Protein AF-A0A957N267-F1 (afdb_monomer)

Solvent-accessible surface area (backbone atoms only — not comparable to full-atom values): 5058 Å² total; per-residue (Å²): 131,60,74,66,59,58,52,53,54,51,50,55,51,49,53,53,53,53,50,52,51,52,51,53,50,52,50,53,51,50,52,52,56,49,50,53,54,50,49,50,52,71,74,51,55,88,69,77,76,93,70,68,61,67,62,56,48,53,55,51,52,52,54,52,51,49,55,50,30,44,54,46,16,54,53,18,55,76,73,67,36,61,67,51,21,59,60,22,74,107

Nearest PDB structures (foldseek):
  7e1v-assembly1_G  TM=7.980E-01  e=1.881E-01  Mycolicibacterium smegmatis MC2 51

Radius of gyration: 21.04 Å; Cα contacts (8 Å, |Δi|>4): 30; chains: 1; bounding box: 46×34×54 Å

Structure (mmCIF, N/CA/C/O backbone):
data_AF-A0A957N267-F1
#
_entry.id   AF-A0A957N267-F1
#
loop_
_atom_site.group_PDB
_atom_site.id
_atom_site.type_symbol
_atom_site.label_atom_id
_atom_site.label_alt_id
_atom_site.label_comp_id
_atom_site.label_asym_id
_atom_site.label_entity_id
_atom_site.label_seq_id
_atom_site.pdbx_PDB_ins_code
_atom_site.Cartn_x
_atom_site.Cartn_y
_atom_site.Cartn_z
_atom_site.occupancy
_atom_site.B_iso_or_equiv
_atom_site.auth_seq_id
_atom_site.auth_comp_id
_atom_site.auth_asym_id
_atom_site.auth_atom_id
_atom_site.pdbx_PDB_model_num
ATOM 1 N N . MET A 1 1 ? 27.354 9.455 -29.015 1.00 60.38 1 MET A N 1
ATOM 2 C CA . MET A 1 1 ? 26.635 8.648 -28.002 1.00 60.38 1 MET A CA 1
ATOM 3 C C . MET A 1 1 ? 25.658 7.744 -28.735 1.00 60.38 1 MET A C 1
ATOM 5 O O . MET A 1 1 ? 24.951 8.245 -29.598 1.00 60.38 1 MET A O 1
ATOM 9 N N . SER A 1 2 ? 25.674 6.432 -28.481 1.00 79.44 2 SER A N 1
ATOM 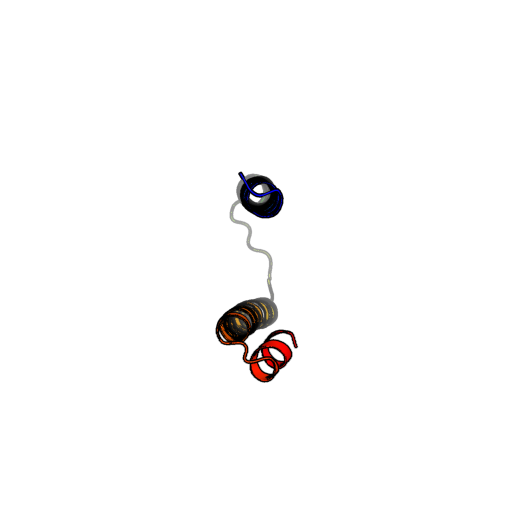10 C CA . SER A 1 2 ? 24.765 5.485 -29.151 1.00 79.44 2 SER A CA 1
ATOM 11 C C . SER A 1 2 ? 23.307 5.810 -28.809 1.00 79.44 2 SER A C 1
ATOM 13 O O . SER A 1 2 ? 23.010 6.089 -27.647 1.00 79.44 2 SER A O 1
ATOM 15 N N . ALA A 1 3 ? 22.400 5.746 -29.789 1.00 83.00 3 ALA A N 1
ATOM 16 C CA . ALA A 1 3 ? 20.962 5.956 -29.586 1.00 83.00 3 ALA A CA 1
ATOM 17 C C . ALA A 1 3 ? 20.390 5.063 -28.464 1.00 83.00 3 ALA A C 1
ATOM 19 O O . ALA A 1 3 ? 19.524 5.491 -27.707 1.00 83.00 3 ALA A O 1
ATOM 20 N N . VAL A 1 4 ? 20.956 3.865 -28.282 1.00 86.12 4 VAL A N 1
ATOM 21 C CA . VAL A 1 4 ? 20.589 2.930 -27.208 1.00 86.12 4 VAL A CA 1
ATOM 22 C C . VAL A 1 4 ? 20.883 3.508 -25.818 1.00 86.12 4 VAL A C 1
ATOM 24 O O . VAL A 1 4 ? 20.051 3.401 -24.919 1.00 86.12 4 VAL A O 1
ATOM 27 N N . ALA A 1 5 ? 22.023 4.179 -25.633 1.00 85.69 5 ALA A N 1
ATOM 28 C CA . ALA A 1 5 ? 22.378 4.768 -24.340 1.00 85.69 5 ALA A CA 1
ATOM 29 C C . ALA A 1 5 ? 21.370 5.856 -23.926 1.00 85.69 5 ALA A C 1
ATOM 31 O O . ALA A 1 5 ? 20.875 5.843 -22.802 1.00 85.69 5 ALA A O 1
ATOM 32 N N . ALA A 1 6 ? 20.969 6.711 -24.874 1.00 87.62 6 ALA A N 1
ATOM 33 C CA . ALA A 1 6 ? 19.962 7.743 -24.632 1.00 87.62 6 ALA A CA 1
ATOM 34 C C . ALA A 1 6 ? 18.594 7.153 -24.233 1.00 87.62 6 ALA A C 1
ATOM 36 O O . ALA A 1 6 ? 17.943 7.674 -23.327 1.00 87.62 6 ALA A O 1
ATOM 37 N N . THR A 1 7 ? 18.174 6.040 -24.851 1.00 92.00 7 THR A N 1
ATOM 38 C CA . THR A 1 7 ? 16.908 5.370 -24.490 1.00 92.00 7 THR A CA 1
ATOM 39 C C . THR A 1 7 ? 16.928 4.760 -23.086 1.00 92.00 7 THR A C 1
ATOM 41 O O . THR A 1 7 ? 15.944 4.865 -22.354 1.00 92.00 7 THR A O 1
ATOM 44 N N . ILE A 1 8 ? 18.055 4.172 -22.665 1.00 92.69 8 ILE A N 1
ATOM 45 C CA . ILE A 1 8 ? 18.206 3.599 -21.319 1.00 92.69 8 ILE A CA 1
ATOM 46 C C . ILE A 1 8 ? 18.139 4.702 -20.257 1.00 92.69 8 ILE A C 1
ATOM 48 O O . ILE A 1 8 ? 17.473 4.531 -19.232 1.00 92.69 8 ILE A O 1
ATOM 52 N N . ASP A 1 9 ? 18.781 5.844 -20.501 1.00 92.56 9 ASP A N 1
ATOM 53 C CA . ASP A 1 9 ? 18.765 6.979 -19.574 1.00 92.56 9 ASP A CA 1
ATOM 54 C C . ASP A 1 9 ? 17.364 7.586 -19.429 1.00 92.56 9 ASP A C 1
ATOM 56 O O . ASP A 1 9 ? 16.916 7.874 -18.313 1.00 92.56 9 ASP A O 1
ATOM 60 N N . GLN A 1 10 ? 16.629 7.712 -20.538 1.00 93.38 10 GLN A N 1
ATOM 61 C CA . GLN A 1 10 ? 15.225 8.130 -20.528 1.00 93.38 10 GLN A CA 1
ATOM 62 C C . GLN A 1 10 ? 14.350 7.159 -19.728 1.00 93.38 10 GLN A C 1
ATOM 64 O O . GLN A 1 10 ? 13.584 7.595 -18.867 1.00 93.38 10 GLN A O 1
ATOM 69 N N . TYR A 1 11 ? 14.505 5.850 -19.941 1.00 94.12 11 TYR A N 1
ATOM 70 C CA . TYR A 1 11 ? 13.755 4.828 -19.209 1.00 94.12 11 TYR A CA 1
ATOM 71 C C . TYR A 1 11 ? 14.032 4.873 -17.700 1.00 94.12 11 TYR A C 1
ATOM 73 O O . TYR A 1 11 ? 13.101 4.885 -16.892 1.00 94.12 11 TYR A O 1
ATOM 81 N N . ARG A 1 12 ? 15.304 4.980 -17.292 1.00 94.75 12 ARG A N 1
ATOM 82 C CA . ARG A 1 12 ? 15.691 5.117 -15.875 1.00 94.75 12 ARG A CA 1
ATOM 83 C C . ARG A 1 12 ? 15.101 6.373 -15.239 1.00 94.75 12 ARG A C 1
ATOM 85 O O . ARG A 1 12 ? 14.645 6.324 -14.093 1.00 94.75 12 ARG A O 1
ATOM 92 N N . A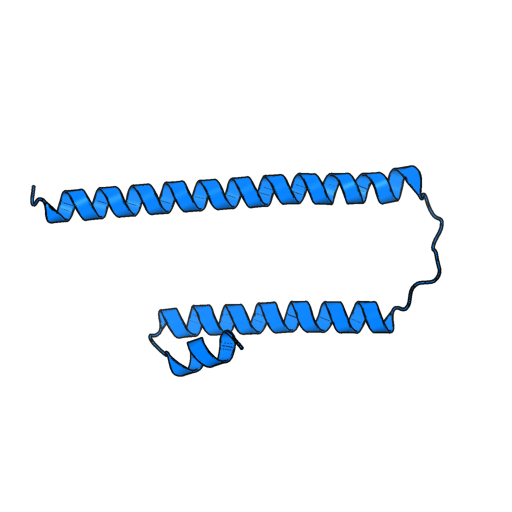RG A 1 13 ? 15.091 7.495 -15.968 1.00 95.38 13 ARG A N 1
ATOM 93 C CA . ARG A 1 13 ? 14.460 8.741 -15.513 1.00 95.38 13 ARG A CA 1
ATOM 94 C C . ARG A 1 13 ? 12.951 8.558 -15.339 1.00 95.38 13 ARG A C 1
ATOM 96 O O . ARG A 1 13 ? 12.437 8.922 -14.284 1.00 95.38 13 ARG A O 1
ATOM 103 N N . GLN A 1 14 ? 12.271 7.948 -16.309 1.00 95.81 14 GLN A N 1
ATOM 104 C CA . GLN A 1 14 ? 10.833 7.686 -16.231 1.00 95.81 14 GLN A CA 1
ATOM 105 C C . GLN A 1 14 ? 10.483 6.778 -15.048 1.00 95.81 14 GLN A C 1
ATOM 107 O O . GLN A 1 14 ? 9.575 7.094 -14.285 1.00 95.81 14 GLN A O 1
ATOM 112 N N . LEU A 1 15 ? 11.234 5.692 -14.836 1.00 96.31 15 LEU A N 1
ATOM 113 C CA . LEU A 1 15 ? 11.041 4.800 -13.690 1.00 96.31 15 LEU A CA 1
ATOM 114 C C . LEU A 1 15 ? 11.149 5.543 -12.356 1.00 96.31 15 LEU A C 1
ATOM 116 O O . LEU A 1 15 ? 10.329 5.328 -11.464 1.00 96.31 15 LEU A O 1
ATOM 120 N N . ARG A 1 16 ? 12.144 6.427 -12.212 1.00 96.31 16 ARG A N 1
ATOM 121 C CA . ARG A 1 16 ? 12.313 7.232 -10.996 1.00 96.31 16 ARG A CA 1
ATOM 122 C C . ARG A 1 16 ? 11.116 8.153 -10.772 1.00 96.31 16 ARG A C 1
ATOM 124 O O . ARG A 1 16 ? 10.608 8.208 -9.658 1.00 96.31 16 ARG A O 1
ATOM 131 N N . ILE A 1 17 ? 10.654 8.831 -11.821 1.00 97.19 17 ILE A N 1
ATOM 132 C CA . ILE A 1 17 ? 9.492 9.727 -11.754 1.00 97.19 17 ILE A CA 1
ATOM 133 C C . ILE A 1 17 ? 8.222 8.951 -11.390 1.00 97.19 17 ILE A C 1
ATOM 135 O O . ILE A 1 17 ? 7.516 9.355 -10.471 1.00 97.19 17 ILE A O 1
ATOM 139 N N . ASN A 1 18 ? 7.978 7.798 -12.016 1.00 97.25 18 ASN A N 1
ATOM 140 C CA . ASN A 1 18 ? 6.822 6.953 -11.709 1.00 97.25 18 ASN A CA 1
ATOM 141 C C . ASN A 1 18 ? 6.834 6.473 -10.249 1.00 97.25 18 ASN A C 1
ATOM 143 O O . ASN A 1 18 ? 5.806 6.525 -9.579 1.00 97.25 18 ASN A O 1
ATOM 147 N N . ARG A 1 19 ? 7.997 6.055 -9.725 1.00 97.31 19 ARG A N 1
ATOM 148 C CA . ARG A 1 19 ? 8.134 5.659 -8.312 1.00 97.31 19 ARG A CA 1
ATOM 149 C C . ARG A 1 19 ? 7.874 6.825 -7.362 1.00 97.31 19 ARG A C 1
ATOM 151 O O . ARG A 1 19 ? 7.201 6.629 -6.360 1.00 97.31 19 ARG A O 1
ATOM 158 N N . MET A 1 20 ? 8.369 8.027 -7.670 1.00 97.94 20 MET A N 1
ATOM 159 C CA . MET A 1 20 ? 8.061 9.221 -6.869 1.00 97.94 20 MET A CA 1
ATOM 160 C C . MET A 1 20 ? 6.559 9.524 -6.871 1.00 97.94 20 MET A C 1
ATOM 162 O O . MET A 1 20 ? 6.001 9.793 -5.813 1.00 97.94 20 MET A O 1
ATOM 166 N N . GLY A 1 21 ? 5.898 9.422 -8.028 1.00 97.56 21 GLY A N 1
ATOM 167 C CA . GLY A 1 21 ? 4.445 9.574 -8.130 1.00 97.56 21 GLY A CA 1
ATOM 168 C C . GLY A 1 21 ? 3.689 8.559 -7.270 1.00 97.56 21 GLY A C 1
ATOM 169 O O . GLY A 1 21 ? 2.784 8.940 -6.535 1.00 97.56 21 GLY A O 1
ATOM 170 N N . LEU A 1 22 ? 4.110 7.291 -7.289 1.00 97.81 22 LEU A N 1
ATOM 171 C CA . LEU A 1 22 ? 3.525 6.241 -6.450 1.00 97.81 22 LEU A CA 1
ATOM 172 C C . LEU A 1 22 ? 3.711 6.523 -4.947 1.00 97.81 22 LEU A C 1
ATOM 174 O O . LEU A 1 22 ? 2.773 6.364 -4.173 1.00 97.81 22 LEU A O 1
ATOM 178 N N . TRP A 1 23 ? 4.891 6.991 -4.530 1.00 98.12 23 TRP A N 1
ATOM 179 C CA . TRP A 1 23 ? 5.136 7.385 -3.138 1.00 98.12 23 TRP A CA 1
ATOM 180 C C . TRP A 1 23 ? 4.245 8.548 -2.695 1.00 98.12 23 TRP A C 1
ATOM 182 O O . TRP A 1 23 ? 3.665 8.493 -1.613 1.00 98.12 23 TRP A O 1
ATOM 192 N N . LEU A 1 24 ? 4.101 9.580 -3.530 1.00 97.81 24 LEU A N 1
ATOM 193 C CA . LEU A 1 24 ? 3.205 10.704 -3.246 1.00 97.81 24 LEU A CA 1
ATOM 194 C C . LEU A 1 24 ? 1.741 10.256 -3.161 1.00 97.81 24 LEU A C 1
ATOM 196 O O . LEU A 1 24 ? 1.010 10.730 -2.294 1.00 97.81 24 LEU A O 1
ATOM 200 N N . PHE A 1 25 ? 1.331 9.312 -4.009 1.00 98.00 25 PHE A N 1
ATOM 201 C CA . PHE A 1 25 ? 0.005 8.705 -3.945 1.00 98.00 25 PHE A CA 1
ATOM 202 C C . PHE A 1 25 ? -0.220 7.971 -2.615 1.00 98.00 25 PHE A C 1
ATOM 204 O O . PHE A 1 25 ? -1.210 8.234 -1.939 1.00 98.00 25 PHE A O 1
ATOM 211 N N . PHE A 1 26 ? 0.727 7.139 -2.169 1.00 97.88 26 PHE A N 1
ATOM 212 C CA . PHE A 1 26 ? 0.617 6.476 -0.863 1.00 97.88 26 PHE A CA 1
ATOM 213 C C . PHE A 1 26 ? 0.577 7.460 0.309 1.00 97.88 26 PHE A C 1
ATOM 215 O O . PHE A 1 26 ? -0.161 7.237 1.266 1.00 97.88 26 PHE A O 1
ATOM 222 N N . ILE A 1 27 ? 1.320 8.566 0.235 1.00 98.31 27 ILE A N 1
ATOM 223 C CA . ILE A 1 27 ? 1.252 9.631 1.243 1.00 98.31 27 ILE A CA 1
ATOM 224 C C . ILE A 1 27 ? -0.142 10.275 1.259 1.00 98.31 27 ILE A C 1
ATOM 226 O O . ILE A 1 27 ? -0.698 10.492 2.333 1.00 98.31 27 ILE A O 1
ATOM 230 N N . SER A 1 28 ? -0.728 10.547 0.090 1.00 98.00 28 SER A N 1
ATOM 231 C CA . SER A 1 28 ? -2.092 11.081 -0.024 1.00 98.00 28 SER A CA 1
ATOM 232 C C . SER A 1 28 ? -3.122 10.154 0.627 1.00 98.00 28 SER A C 1
ATOM 234 O O . SER A 1 28 ? -3.934 10.603 1.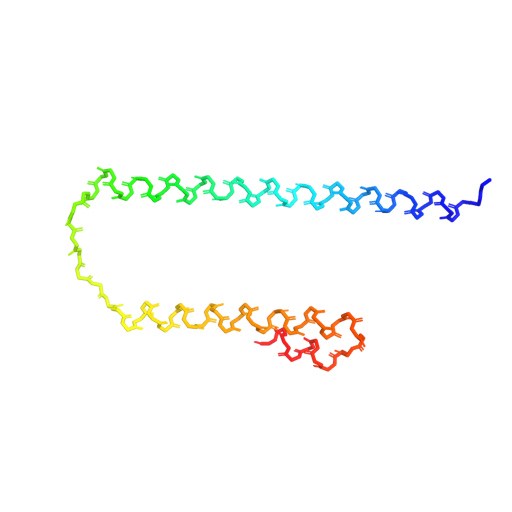435 1.00 98.00 28 SER A O 1
ATOM 236 N N . GLU A 1 29 ? -3.055 8.854 0.338 1.00 98.00 29 GLU A N 1
ATOM 237 C CA . GLU A 1 29 ? -3.931 7.852 0.957 1.00 98.00 29 GLU A CA 1
ATOM 238 C C . GLU A 1 29 ? -3.715 7.776 2.476 1.00 98.00 29 GLU A C 1
ATOM 240 O O . GLU A 1 29 ? -4.674 7.716 3.244 1.00 98.00 29 GLU A O 1
ATOM 245 N N . ALA A 1 30 ? -2.468 7.863 2.951 1.00 97.62 30 ALA A N 1
ATOM 246 C CA . ALA A 1 30 ? -2.180 7.891 4.383 1.00 97.62 30 ALA A CA 1
ATOM 247 C C . ALA A 1 30 ? -2.828 9.099 5.085 1.00 97.62 30 ALA A C 1
ATOM 249 O O . ALA A 1 30 ? -3.346 8.948 6.191 1.00 97.62 30 ALA A O 1
ATOM 250 N N . PHE A 1 31 ? -2.863 10.278 4.450 1.00 97.94 31 PHE A N 1
ATOM 251 C CA . PHE A 1 31 ? -3.594 11.437 4.977 1.00 97.94 31 PHE A CA 1
ATOM 252 C C . PHE A 1 31 ? -5.109 11.221 4.988 1.00 97.94 31 PHE A C 1
ATOM 254 O O . PHE A 1 31 ? -5.758 11.602 5.963 1.00 97.94 31 PHE A O 1
ATOM 261 N N . LEU A 1 32 ? -5.673 10.584 3.956 1.00 97.31 32 LEU A N 1
ATOM 262 C CA . LEU A 1 32 ? -7.094 10.230 3.908 1.00 97.31 32 LEU A CA 1
ATOM 263 C C . LEU A 1 32 ? -7.474 9.312 5.081 1.00 97.31 32 LEU A C 1
ATOM 265 O O . LEU A 1 32 ? -8.358 9.645 5.873 1.00 97.31 32 LEU A O 1
ATOM 269 N N . PHE A 1 33 ? -6.773 8.187 5.239 1.00 97.25 33 PHE A N 1
ATOM 270 C CA . PHE A 1 33 ? -7.019 7.247 6.336 1.00 97.25 33 PHE A CA 1
ATOM 271 C C . PHE A 1 33 ? -6.681 7.845 7.705 1.00 97.25 33 PHE A C 1
ATOM 273 O O . PHE A 1 33 ? -7.394 7.593 8.677 1.00 97.25 33 PHE A O 1
ATOM 280 N N . GLY A 1 34 ? -5.646 8.682 7.788 1.00 96.81 34 GLY A N 1
ATOM 281 C CA . GLY A 1 34 ? -5.309 9.438 8.992 1.00 96.81 34 GLY A CA 1
ATOM 282 C C . GLY A 1 34 ? -6.435 10.383 9.410 1.00 96.81 34 GLY A C 1
ATOM 283 O O . GLY A 1 34 ? -6.821 10.401 10.577 1.00 96.81 34 GLY A O 1
ATOM 284 N N . GLY A 1 35 ? -7.029 11.104 8.458 1.00 95.62 35 GLY A N 1
ATOM 285 C CA . GLY A 1 35 ? -8.205 11.941 8.689 1.00 95.62 35 GLY A CA 1
ATOM 286 C C . GLY A 1 35 ? -9.394 11.134 9.209 1.00 95.62 35 GLY A C 1
A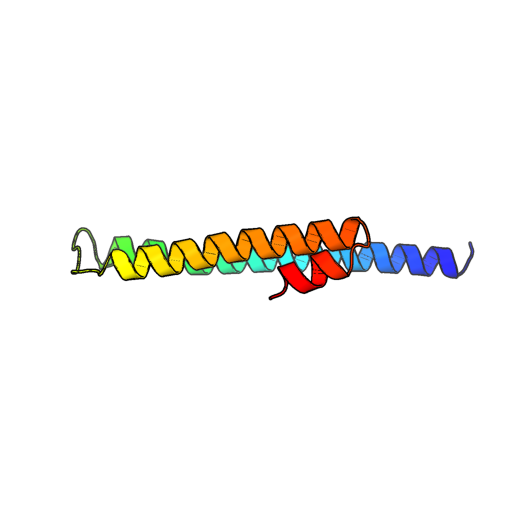TOM 287 O O . GLY A 1 35 ? -9.984 11.505 10.222 1.00 95.62 35 GLY A O 1
ATOM 288 N N . LEU A 1 36 ? -9.701 9.989 8.589 1.00 94.88 36 LEU A N 1
ATOM 289 C CA . LEU A 1 36 ? -10.759 9.080 9.057 1.00 94.88 36 LEU A CA 1
ATOM 290 C C . LEU A 1 36 ? -10.500 8.564 10.481 1.00 94.88 36 LEU A C 1
ATOM 292 O O . LEU A 1 36 ? -11.422 8.488 11.296 1.00 94.88 36 LEU A O 1
ATOM 296 N N . LEU A 1 37 ? -9.245 8.255 10.809 1.00 93.12 37 LEU A N 1
ATOM 297 C CA . LEU A 1 37 ? -8.843 7.831 12.147 1.00 93.12 37 LEU A CA 1
ATOM 298 C C . LEU A 1 37 ? -9.037 8.956 13.176 1.00 93.12 37 LEU A C 1
ATOM 300 O O . LEU A 1 37 ? -9.555 8.696 14.263 1.00 93.12 37 LEU A O 1
ATOM 304 N N . VAL A 1 38 ? -8.703 10.204 12.832 1.00 94.50 38 VAL A N 1
ATOM 305 C CA . VAL A 1 38 ? -8.978 11.379 13.680 1.00 94.50 38 VAL A CA 1
ATOM 306 C C . VAL A 1 38 ? -10.481 11.567 13.881 1.00 94.50 38 VAL A C 1
ATOM 308 O O . VAL A 1 38 ? -10.916 11.726 15.021 1.00 94.50 38 VAL A O 1
ATOM 311 N N . VAL A 1 39 ? -11.283 11.486 12.812 1.00 93.56 39 VAL A N 1
ATOM 312 C CA . VAL A 1 39 ? -12.752 11.587 12.887 1.00 93.56 39 VAL A CA 1
ATOM 313 C C . VAL A 1 39 ? -13.322 10.549 13.851 1.00 93.56 39 VAL A C 1
ATOM 315 O O . VAL A 1 39 ? -14.150 10.895 14.694 1.00 93.56 39 VAL A O 1
ATOM 318 N N . ARG A 1 40 ? -12.839 9.299 13.798 1.00 88.25 40 ARG A N 1
ATOM 319 C CA . ARG A 1 40 ? -13.242 8.243 14.737 1.00 88.25 40 ARG A CA 1
ATOM 320 C C . ARG A 1 40 ? -13.022 8.658 16.190 1.00 88.25 40 ARG A C 1
ATOM 322 O O . ARG A 1 40 ? -13.918 8.466 17.004 1.00 88.25 40 ARG A O 1
ATOM 329 N N . PHE A 1 41 ? -11.848 9.185 16.539 1.00 86.94 41 PHE A N 1
ATOM 330 C CA . PHE A 1 41 ? -11.548 9.527 17.937 1.00 86.94 41 PHE A CA 1
ATOM 331 C C . PHE A 1 41 ? -12.256 10.806 18.387 1.00 86.94 41 PHE A C 1
ATOM 333 O O . PHE A 1 41 ? -12.682 10.892 19.536 1.00 86.94 41 PHE A O 1
ATOM 340 N N . TYR A 1 42 ? -12.414 11.772 17.482 1.00 89.00 42 TYR A N 1
ATOM 341 C CA . TYR A 1 42 ? -13.040 13.053 17.785 1.00 89.00 42 TYR A CA 1
ATOM 342 C C . TYR A 1 42 ? -14.562 12.943 17.946 1.00 89.00 42 TYR A C 1
ATOM 344 O O . TYR A 1 42 ? -15.115 13.516 18.880 1.00 89.00 42 TYR A O 1
ATOM 352 N N . LEU A 1 43 ? -15.243 12.189 17.073 1.00 86.25 43 LEU A N 1
ATOM 353 C CA . LEU A 1 43 ? -16.705 12.056 17.109 1.00 86.25 43 LEU A CA 1
ATOM 354 C C . LEU A 1 43 ? -17.192 10.958 18.058 1.00 86.25 43 LEU A C 1
ATOM 356 O O . LEU A 1 43 ? -18.164 11.161 18.779 1.00 86.25 43 LEU A O 1
ATOM 360 N N . TRP A 1 44 ? -16.549 9.787 18.053 1.00 78.31 44 TRP A N 1
ATOM 361 C CA . TRP A 1 44 ? -17.043 8.613 18.786 1.00 78.31 44 TRP A CA 1
ATOM 362 C C . TRP A 1 44 ? -16.503 8.513 20.223 1.00 78.31 44 TRP A C 1
ATOM 364 O O . TRP A 1 44 ? -17.010 7.725 21.031 1.00 78.31 44 TRP A O 1
ATOM 374 N N . GLY A 1 45 ? -15.503 9.333 20.569 1.00 77.12 45 GLY A N 1
ATOM 375 C CA . GLY A 1 45 ? -14.924 9.402 21.908 1.00 77.12 45 GLY A CA 1
ATOM 376 C C . GLY A 1 45 ? -14.515 8.024 22.441 1.00 77.12 45 GLY A C 1
ATOM 377 O O . GLY A 1 45 ? -13.862 7.246 21.747 1.00 77.12 45 GLY A O 1
ATOM 378 N N . ASN A 1 46 ? -14.921 7.714 23.677 1.00 77.62 46 ASN A N 1
ATOM 379 C CA . ASN A 1 46 ? -14.595 6.453 24.358 1.00 77.62 46 ASN A CA 1
ATOM 380 C C . ASN A 1 46 ? -15.711 5.393 24.277 1.00 77.62 46 ASN A C 1
ATOM 382 O O . ASN A 1 46 ? -15.689 4.411 25.021 1.00 77.62 46 ASN A O 1
ATOM 386 N N . THR A 1 47 ? -16.720 5.589 23.421 1.00 80.00 47 THR A N 1
ATOM 387 C CA . THR A 1 47 ? -17.765 4.574 23.240 1.00 80.00 47 THR A CA 1
ATOM 388 C C . THR A 1 47 ? -17.206 3.410 22.429 1.00 80.00 47 THR A C 1
ATOM 390 O O . THR A 1 47 ? -16.591 3.591 21.377 1.00 80.00 47 THR A O 1
ATOM 393 N N . ARG A 1 48 ? -17.369 2.194 22.954 1.00 78.38 48 ARG A N 1
ATOM 394 C CA . ARG A 1 48 ? -16.881 0.966 22.327 1.00 78.38 48 ARG A CA 1
ATOM 395 C C . ARG A 1 48 ? -18.081 0.096 21.961 1.00 78.38 48 ARG A C 1
ATOM 397 O O . ARG A 1 48 ? -18.588 -0.597 22.842 1.00 78.38 48 ARG A O 1
ATOM 404 N N . PRO A 1 49 ? -18.546 0.146 20.700 1.00 80.50 49 PRO A N 1
ATOM 405 C CA . PRO A 1 49 ? -19.546 -0.787 20.205 1.00 80.50 49 PRO A CA 1
ATOM 406 C C . PRO A 1 49 ? -19.059 -2.229 20.352 1.00 80.50 49 PRO A C 1
ATOM 408 O O . PRO A 1 49 ? -17.851 -2.495 20.367 1.00 80.50 49 PRO A O 1
ATOM 411 N N . GLU A 1 50 ? -20.000 -3.159 20.442 1.00 85.69 50 GLU A N 1
ATOM 412 C CA . GLU A 1 50 ? -19.700 -4.580 20.335 1.00 85.69 50 GLU A CA 1
ATOM 413 C C . GLU A 1 50 ? -19.106 -4.883 18.952 1.00 85.69 50 GLU A C 1
ATOM 415 O O . GLU A 1 50 ? -19.633 -4.474 17.919 1.00 85.69 50 GLU A O 1
ATOM 420 N N . LEU A 1 51 ? -17.949 -5.542 18.943 1.00 86.12 51 LEU A N 1
ATOM 421 C CA . LEU A 1 51 ? -17.225 -5.909 17.733 1.00 86.12 51 LEU A CA 1
ATOM 422 C C . LEU A 1 51 ? -16.803 -7.367 17.851 1.00 86.12 51 LEU A C 1
ATOM 424 O O . LEU A 1 51 ? -16.218 -7.764 18.861 1.00 86.12 51 LEU A O 1
ATOM 428 N N . ASP A 1 52 ? -17.061 -8.140 16.800 1.00 92.50 52 ASP A N 1
ATOM 429 C CA . ASP A 1 52 ? -16.57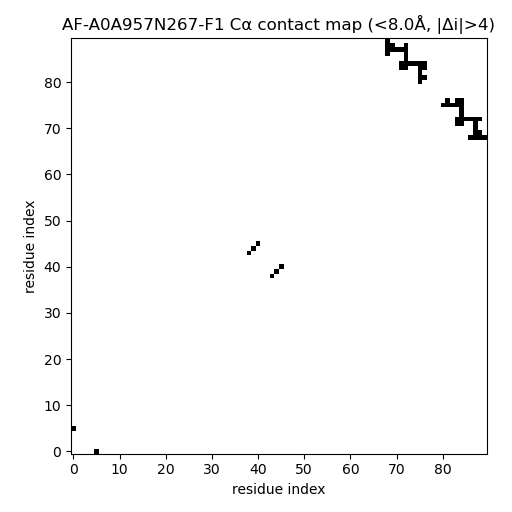5 -9.509 16.705 1.00 92.50 52 ASP A CA 1
ATOM 430 C C . ASP A 1 52 ? -15.062 -9.514 16.443 1.00 92.50 52 ASP A C 1
ATOM 432 O O . ASP A 1 52 ? -14.571 -9.271 15.334 1.00 92.50 52 ASP A O 1
ATOM 436 N N . GLN A 1 53 ? -14.312 -9.795 17.505 1.00 93.25 53 GLN A N 1
ATOM 437 C CA . GLN A 1 53 ? -12.858 -9.872 17.469 1.00 93.25 53 GLN A CA 1
ATOM 438 C C . GLN A 1 53 ? -12.358 -11.035 16.601 1.00 93.25 53 GLN A C 1
AT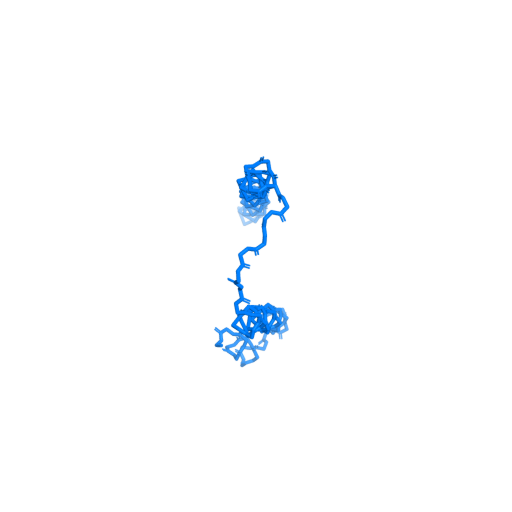OM 440 O O . GLN A 1 53 ? -11.265 -10.940 16.042 1.00 93.25 53 GLN A O 1
ATOM 445 N N . VAL A 1 54 ? -13.128 -12.121 16.478 1.00 96.44 54 VAL A N 1
ATOM 446 C CA . VAL A 1 54 ? -12.736 -13.313 15.717 1.00 96.44 54 VAL A CA 1
ATOM 447 C C . VAL A 1 54 ? -12.670 -12.974 14.235 1.00 96.44 54 VAL A C 1
ATOM 449 O O . VAL A 1 54 ? -11.668 -13.268 13.586 1.00 96.44 54 VAL A O 1
ATOM 452 N N . ILE A 1 55 ? -13.678 -12.275 13.713 1.00 95.69 55 ILE A N 1
ATOM 453 C CA . ILE A 1 55 ? -13.690 -11.830 12.313 1.00 95.69 55 ILE A CA 1
ATOM 454 C C . ILE A 1 55 ? -12.533 -10.859 12.052 1.00 95.69 55 ILE A C 1
ATOM 456 O O . ILE A 1 55 ? -11.795 -11.026 11.080 1.00 95.69 55 ILE A O 1
ATOM 460 N N . GLY A 1 56 ? -12.323 -9.883 12.943 1.00 94.38 56 GLY A N 1
ATOM 461 C CA . GLY A 1 56 ? -11.212 -8.933 12.827 1.00 94.38 56 GLY A CA 1
ATOM 462 C C . GLY A 1 56 ? -9.842 -9.619 12.813 1.00 94.38 56 GLY A C 1
ATOM 463 O O . GLY A 1 56 ? -8.971 -9.259 12.017 1.00 94.38 56 GLY A O 1
ATOM 464 N N . LEU A 1 57 ? -9.665 -10.646 13.647 1.00 96.81 57 LEU A N 1
ATOM 465 C CA . LEU A 1 57 ? -8.448 -11.449 13.689 1.00 96.81 57 LEU A CA 1
ATOM 466 C C . LEU A 1 57 ? -8.249 -12.233 12.389 1.00 96.81 57 LEU A C 1
ATOM 468 O O . LEU A 1 57 ? -7.167 -12.160 11.814 1.00 96.81 57 LEU A O 1
ATOM 472 N N . ILE A 1 58 ? -9.285 -12.919 11.895 1.00 97.75 58 ILE A N 1
ATOM 473 C CA . ILE A 1 58 ? -9.218 -13.696 10.648 1.00 97.75 58 ILE A CA 1
ATOM 474 C C . ILE A 1 58 ? -8.811 -12.797 9.479 1.00 97.75 58 ILE A C 1
ATOM 476 O O . ILE A 1 58 ? -7.860 -13.116 8.767 1.00 97.75 58 ILE A O 1
ATOM 480 N N . VAL A 1 59 ? -9.480 -11.655 9.301 1.00 97.00 59 VAL A N 1
ATOM 481 C CA . VAL A 1 59 ? -9.181 -10.731 8.195 1.00 97.00 59 VAL A CA 1
ATOM 482 C C . VAL A 1 59 ? -7.753 -10.198 8.307 1.00 97.00 59 VAL A C 1
ATOM 484 O O . VAL A 1 59 ? -7.021 -10.186 7.320 1.00 97.00 59 VAL A O 1
ATOM 487 N N . THR A 1 60 ? -7.313 -9.832 9.513 1.00 96.56 60 THR A N 1
ATOM 488 C CA . THR A 1 60 ? -5.940 -9.357 9.740 1.00 96.56 60 THR A CA 1
ATOM 489 C C . THR A 1 60 ? -4.913 -10.441 9.412 1.00 96.56 60 THR A C 1
ATOM 491 O O . THR A 1 60 ? -3.939 -10.173 8.711 1.00 96.56 60 THR A O 1
ATOM 494 N N . SER A 1 61 ? -5.132 -11.679 9.861 1.00 97.62 61 SER A N 1
ATOM 495 C CA . SER A 1 61 ? -4.253 -12.810 9.556 1.00 97.62 61 SER A CA 1
ATOM 496 C C . SER A 1 61 ? -4.166 -13.084 8.054 1.00 97.62 61 SER A C 1
ATOM 498 O O . SER A 1 61 ? -3.068 -13.306 7.548 1.00 97.62 61 SER A O 1
ATOM 500 N N . VAL A 1 62 ? -5.287 -13.014 7.329 1.00 97.12 62 VAL A N 1
ATOM 501 C CA . VAL A 1 62 ? -5.315 -13.181 5.866 1.00 97.12 62 VAL A CA 1
ATOM 502 C C . VAL A 1 62 ? -4.522 -12.076 5.162 1.00 97.12 62 VAL A C 1
ATOM 504 O O . VAL A 1 62 ? -3.712 -12.377 4.288 1.00 97.12 62 VAL A O 1
ATOM 507 N N . LEU A 1 63 ? -4.686 -10.810 5.560 1.00 96.06 63 LEU A N 1
ATOM 508 C CA . LEU A 1 63 ? -3.945 -9.685 4.968 1.00 96.06 63 LEU A CA 1
ATOM 509 C C . LEU A 1 63 ? -2.430 -9.783 5.220 1.00 96.06 63 LEU A C 1
ATOM 511 O O . LEU A 1 63 ? -1.625 -9.494 4.330 1.00 96.06 63 LEU A O 1
ATOM 515 N N . LEU A 1 64 ? -2.026 -10.237 6.410 1.00 96.88 64 LEU A N 1
ATOM 516 C CA . LEU A 1 64 ? -0.618 -10.469 6.740 1.00 96.88 64 LEU A CA 1
ATOM 517 C C . LEU A 1 64 ? -0.030 -11.638 5.942 1.00 96.88 64 LEU A C 1
ATOM 519 O O . LEU A 1 64 ? 1.065 -11.512 5.394 1.00 96.88 64 LEU A O 1
ATOM 523 N N . ALA A 1 65 ? -0.764 -12.748 5.822 1.00 95.88 65 ALA A N 1
ATOM 524 C CA . ALA A 1 65 ? -0.356 -13.876 4.988 1.00 95.88 65 ALA A CA 1
ATOM 525 C C . ALA A 1 65 ? -0.221 -13.462 3.514 1.00 95.88 65 ALA A C 1
ATOM 527 O O . ALA A 1 65 ? 0.773 -13.796 2.876 1.00 95.88 65 ALA A O 1
ATOM 528 N N . SER A 1 66 ? -1.156 -12.658 2.997 1.00 95.38 66 SER A N 1
ATOM 529 C CA . SER A 1 66 ? -1.085 -12.106 1.639 1.00 95.38 66 SER A CA 1
ATOM 530 C C . SER A 1 66 ? 0.157 -11.236 1.429 1.00 95.38 66 SER A C 1
ATOM 532 O O . SER A 1 66 ? 0.827 -11.356 0.403 1.00 95.38 66 SER A O 1
ATOM 534 N N . SER A 1 67 ? 0.512 -10.412 2.418 1.00 94.44 67 SER A N 1
ATOM 535 C CA . SER A 1 67 ? 1.724 -9.584 2.367 1.00 94.44 67 SER A CA 1
ATOM 536 C C . SER A 1 67 ? 2.989 -10.444 2.274 1.00 94.44 67 SER A C 1
ATOM 538 O O . SER A 1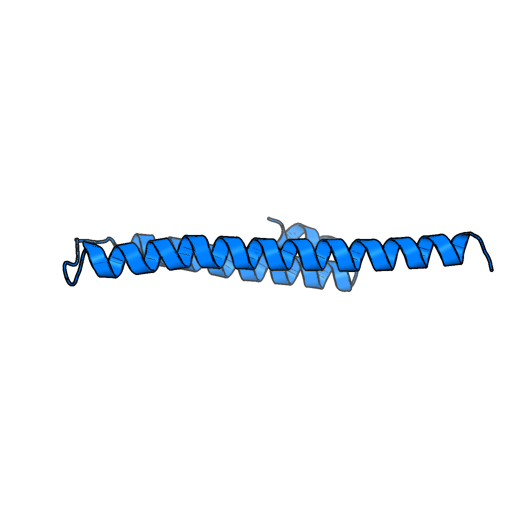 67 ? 3.906 -10.127 1.516 1.00 94.44 67 SER A O 1
ATOM 540 N N . PHE A 1 68 ? 3.022 -11.566 2.999 1.00 94.31 68 PHE A N 1
ATOM 541 C CA . PHE A 1 68 ? 4.112 -12.536 2.920 1.00 94.31 68 PHE A CA 1
ATOM 542 C C . PHE A 1 68 ? 4.171 -13.240 1.556 1.00 94.31 68 PHE A C 1
ATOM 544 O O . PHE A 1 68 ? 5.250 -13.334 0.970 1.00 94.31 68 PHE A O 1
ATOM 551 N N . SER A 1 69 ? 3.031 -13.681 1.014 1.00 94.62 69 SER A N 1
ATOM 552 C CA . SER A 1 69 ? 2.965 -14.297 -0.320 1.00 94.62 69 SER A CA 1
ATOM 553 C C . SER A 1 69 ? 3.496 -13.363 -1.412 1.00 94.62 69 SER A C 1
ATOM 555 O O . SER A 1 69 ? 4.295 -13.789 -2.248 1.00 94.62 69 SER A O 1
ATOM 557 N N . MET A 1 70 ? 3.145 -12.073 -1.361 1.00 95.19 70 MET A N 1
ATOM 558 C CA . MET A 1 70 ? 3.630 -11.079 -2.324 1.00 95.19 70 MET A CA 1
ATOM 559 C C . MET A 1 70 ? 5.142 -10.844 -2.212 1.00 95.19 70 MET A C 1
ATOM 561 O O . MET A 1 70 ? 5.832 -10.783 -3.228 1.00 95.19 70 MET A O 1
ATOM 565 N N . ASN A 1 71 ? 5.681 -10.778 -0.990 1.00 94.12 71 ASN A N 1
ATOM 566 C CA . ASN A 1 71 ? 7.127 -10.670 -0.768 1.00 94.12 71 ASN A CA 1
ATOM 567 C C . ASN A 1 71 ? 7.884 -11.890 -1.332 1.00 94.12 71 ASN A C 1
ATOM 569 O O . ASN A 1 71 ? 8.924 -11.746 -1.983 1.00 94.12 71 ASN A O 1
ATOM 573 N N . LEU A 1 72 ? 7.325 -13.094 -1.160 1.00 91.06 72 LEU A N 1
ATOM 574 C CA . LEU A 1 72 ? 7.865 -14.315 -1.757 1.00 91.06 72 LEU A CA 1
ATOM 575 C C . LEU A 1 72 ? 7.829 -14.261 -3.293 1.00 91.06 72 LEU A C 1
ATOM 577 O O . LEU A 1 72 ? 8.781 -14.701 -3.940 1.00 91.06 72 LEU A O 1
ATOM 581 N N . ALA A 1 73 ? 6.761 -13.715 -3.882 1.00 93.25 73 ALA A N 1
ATOM 582 C CA . ALA A 1 73 ? 6.643 -13.547 -5.328 1.00 93.25 73 ALA A CA 1
ATOM 583 C C . ALA A 1 73 ? 7.701 -12.577 -5.882 1.00 93.25 73 ALA A C 1
ATOM 585 O O . ALA A 1 73 ? 8.356 -12.890 -6.878 1.00 93.25 73 ALA A O 1
ATOM 586 N N . GLU A 1 74 ? 7.897 -11.432 -5.221 1.00 93.31 74 GLU A N 1
ATOM 587 C CA . GLU A 1 74 ? 8.916 -10.435 -5.573 1.00 93.31 74 GLU A CA 1
ATOM 588 C C . GLU A 1 74 ? 10.325 -11.040 -5.522 1.00 93.31 74 GLU A C 1
ATOM 590 O O . GL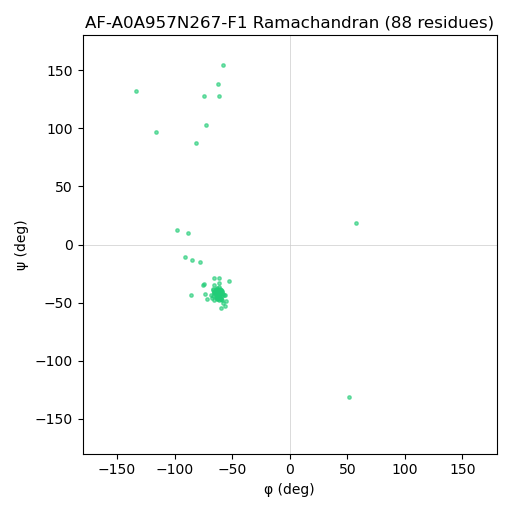U A 1 74 ? 11.078 -10.944 -6.493 1.00 93.31 74 GLU A O 1
ATOM 595 N N . THR A 1 75 ? 10.633 -11.771 -4.448 1.00 92.69 75 THR A N 1
ATOM 596 C CA . THR A 1 75 ? 11.912 -12.482 -4.295 1.00 92.69 75 THR A CA 1
ATOM 597 C C . THR A 1 75 ? 12.101 -13.539 -5.390 1.00 92.69 75 THR A C 1
ATOM 599 O O . THR A 1 75 ? 13.165 -13.637 -5.997 1.00 92.69 75 THR A O 1
ATOM 602 N N . GLY A 1 76 ? 11.062 -14.320 -5.708 1.00 90.25 76 GLY A N 1
ATOM 603 C CA . GLY A 1 76 ? 11.110 -15.312 -6.788 1.0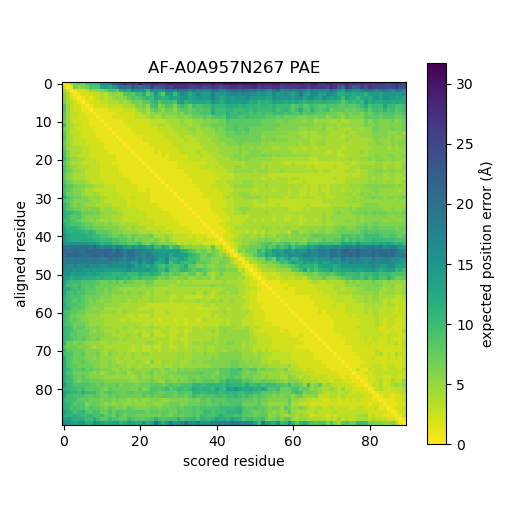0 90.25 76 GLY A CA 1
ATOM 604 C C . GLY A 1 76 ? 11.419 -14.686 -8.151 1.00 90.25 76 GLY A C 1
ATOM 605 O O . GLY A 1 76 ? 12.207 -15.237 -8.921 1.00 90.25 76 GLY A O 1
ATOM 606 N N . MET A 1 77 ? 10.861 -13.506 -8.433 1.00 91.88 77 MET A N 1
ATOM 607 C CA . MET A 1 77 ? 11.167 -12.754 -9.652 1.00 91.88 77 MET A CA 1
ATOM 608 C C . MET A 1 77 ? 12.614 -12.275 -9.712 1.00 91.88 77 MET A C 1
ATOM 610 O O . MET A 1 77 ? 13.219 -12.355 -10.782 1.00 91.88 77 MET A O 1
ATOM 614 N N . GLU A 1 78 ? 13.176 -11.810 -8.595 1.00 92.50 78 GLU A N 1
ATOM 615 C CA . GLU A 1 78 ? 14.575 -11.370 -8.524 1.00 92.50 78 GLU A CA 1
ATOM 616 C C . GLU A 1 78 ? 15.544 -12.498 -8.917 1.00 92.50 78 GLU A C 1
ATOM 618 O O . GLU A 1 78 ? 16.475 -12.281 -9.695 1.00 92.50 78 GLU A O 1
ATOM 623 N N . TYR A 1 79 ? 15.269 -13.730 -8.479 1.00 92.75 79 TYR A N 1
ATOM 624 C CA . TYR A 1 79 ? 16.074 -14.915 -8.802 1.00 92.75 79 TYR A CA 1
ATOM 625 C C . TYR A 1 79 ? 15.662 -15.640 -10.099 1.00 92.75 79 TYR A C 1
ATOM 627 O O . TYR A 1 79 ? 16.169 -16.726 -10.378 1.00 92.75 79 TYR A O 1
ATOM 635 N N . ASN A 1 80 ? 14.776 -15.062 -10.922 1.00 90.44 80 ASN A N 1
ATOM 636 C CA . ASN A 1 80 ? 14.197 -15.693 -12.123 1.00 90.44 80 ASN A CA 1
ATOM 637 C C . ASN A 1 80 ? 13.461 -17.032 -11.868 1.00 90.44 80 ASN A C 1
ATOM 639 O O . ASN A 1 80 ? 13.196 -17.788 -12.810 1.00 90.44 80 ASN A O 1
ATOM 643 N N . ASP A 1 81 ? 13.065 -17.323 -10.627 1.00 91.81 81 ASP A N 1
ATOM 644 C CA . ASP A 1 81 ? 12.242 -18.482 -10.281 1.00 91.81 81 ASP A CA 1
ATOM 645 C C . ASP A 1 81 ? 10.759 -18.186 -10.549 1.00 91.81 81 ASP A C 1
ATOM 647 O O . ASP A 1 81 ? 9.978 -17.774 -9.684 1.00 91.81 81 ASP A O 1
ATOM 651 N N . ARG A 1 82 ? 10.357 -18.448 -11.796 1.00 88.19 82 ARG A N 1
ATOM 652 C CA . ARG A 1 82 ? 8.979 -18.259 -12.274 1.00 88.19 82 ARG A CA 1
ATOM 653 C C . ARG A 1 82 ? 7.958 -19.114 -11.525 1.00 88.19 82 ARG A C 1
ATOM 655 O O . ARG A 1 82 ? 6.799 -18.714 -11.423 1.00 88.19 82 ARG A O 1
ATOM 662 N N . LYS A 1 83 ? 8.361 -20.281 -11.011 1.00 88.12 83 LYS A N 1
ATOM 663 C CA . LYS A 1 83 ? 7.457 -21.179 -10.285 1.00 88.12 83 LYS A CA 1
ATOM 664 C C . LYS A 1 83 ? 7.132 -20.583 -8.921 1.00 88.12 83 LYS A C 1
ATOM 666 O O . LYS A 1 83 ? 5.955 -20.485 -8.573 1.00 88.12 83 LYS A O 1
ATOM 671 N N . THR A 1 84 ? 8.145 -20.121 -8.193 1.00 84.94 84 THR A N 1
ATOM 672 C CA . THR A 1 84 ? 7.955 -19.434 -6.908 1.00 84.94 84 THR A CA 1
ATOM 673 C C . THR A 1 84 ? 7.191 -18.122 -7.077 1.00 84.94 84 THR A C 1
ATOM 675 O O . THR A 1 84 ? 6.269 -17.876 -6.302 1.00 84.94 84 THR A O 1
ATOM 678 N N . PHE A 1 85 ? 7.458 -17.356 -8.139 1.00 89.50 85 PHE A N 1
ATOM 679 C CA . PHE A 1 85 ? 6.659 -16.179 -8.495 1.00 89.50 85 PHE A CA 1
ATOM 680 C C . PHE A 1 85 ? 5.173 -16.510 -8.689 1.00 89.50 85 PHE A C 1
ATOM 682 O O . PHE A 1 85 ? 4.324 -15.918 -8.029 1.00 89.50 85 PHE A O 1
ATOM 689 N N . SER A 1 86 ? 4.848 -17.497 -9.535 1.00 88.06 86 SER A N 1
ATOM 690 C CA . SER A 1 86 ? 3.449 -17.878 -9.792 1.00 88.06 86 SER A CA 1
ATOM 691 C C . SER A 1 86 ? 2.718 -18.362 -8.540 1.00 88.06 86 SER A C 1
ATOM 693 O O . SER A 1 86 ? 1.527 -18.115 -8.399 1.00 88.06 86 SER A O 1
ATOM 695 N N . ARG A 1 87 ? 3.433 -19.017 -7.617 1.00 87.50 87 ARG A N 1
ATOM 696 C CA . ARG A 1 87 ? 2.862 -19.502 -6.360 1.00 87.50 87 ARG A CA 1
ATOM 697 C C . ARG A 1 87 ? 2.603 -18.375 -5.363 1.00 87.50 87 ARG A C 1
ATOM 699 O O . ARG A 1 87 ? 1.653 -18.484 -4.609 1.00 87.50 87 ARG A O 1
ATOM 706 N N . GLY A 1 88 ? 3.439 -17.337 -5.332 1.00 85.56 88 GLY A N 1
ATOM 707 C CA . GLY A 1 88 ? 3.245 -16.197 -4.429 1.00 85.56 88 GLY A CA 1
ATOM 708 C C . GLY A 1 88 ? 2.172 -15.202 -4.892 1.00 85.56 88 GLY A C 1
ATOM 709 O O . GLY A 1 88 ? 1.732 -14.383 -4.094 1.00 85.56 88 GLY A O 1
ATOM 710 N N . LEU A 1 89 ? 1.753 -15.266 -6.164 1.00 87.94 89 LEU A N 1
ATOM 711 C CA . LEU A 1 89 ? 0.663 -14.448 -6.716 1.00 87.94 89 LEU A CA 1
ATOM 712 C C . LEU A 1 89 ? -0.745 -15.028 -6.498 1.00 87.94 89 LEU A C 1
ATOM 714 O O . LEU A 1 89 ? -1.722 -14.326 -6.759 1.00 87.94 89 LEU A O 1
ATOM 718 N N . ILE A 1 90 ? -0.841 -16.296 -6.094 1.00 74.06 90 ILE A N 1
ATOM 719 C CA . ILE A 1 90 ? -2.093 -16.992 -5.759 1.00 74.06 90 ILE A CA 1
ATOM 720 C C . ILE A 1 90 ? -2.324 -16.863 -4.254 1.00 74.06 90 ILE A C 1
ATOM 722 O O . ILE A 1 90 ? -3.483 -16.594 -3.873 1.00 74.06 90 ILE A O 1
#

pLDDT: mean 91.73, std 6.72, range [60.38, 98.31]

Foldseek 3Di:
DDPVVVVVVVVVVVVVVVVVVVVVVVVVVVVVVVVVVVCCCVPVPPDDDDDDVVVVVVVVVVVVVLVVLCVQLVVCVVVVNVVSNVRSVD

Sequence (90 aa):
MSAVAATIDQYRRQLRINRMGLWLFFISEAFLFGGLLVVRFYLWGNTRPELDQVIGLIVTSVLLASSFSMNLAETGMEYNDRKTFSRGLI

Mean predicted aligned error: 6.19 Å

Secondary structure (DSSP, 8-state):
--HHHHHHHHHHHHHHHHHHHHHHHHHHHHHHHHHHHHHHHHHHTT------HHHHHHHHHHHHHHHHHHHHHHHHHHTT-HHHHHHHT-